Protein AF-A0A1G7HK18-F1 (afdb_monomer_lite)

pLDDT: mean 91.58, std 10.53, range [58.22, 98.75]

Sequence (89 aa):
MTVTDYIPRLPASRIFHRDNLVTGIKWGASLVQIAGYTATAMGFTPLNIYLFLIGLVGWFAVGVFWRDRAIMLIHVVALGAMLVGLAGS

Organism: NCBI:txid218672

Radius of gyration: 18.47 Å; chains: 1; bounding box: 47×19×60 Å

Foldseek 3Di:
DDPVVPDPDDDPVVVVVLVVVLVVLLVVLVVLLVVLVVCVVVVPPPSSLVSLLSSLVSQLVSCVSVVPPVSVVVSVVVNVVSVVVVVVD

Secondary structure (DSSP, 8-state):
--GGGGS----HHHHHHHHHHHHHHHHHHHHHHHHHHHHHHTT-TTHHHHHHHHHHHHHHHHHHHHT-HHHHHHHHHHHHHHHHHHHT-

Structure (mmCIF, N/CA/C/O backbone):
data_AF-A0A1G7HK18-F1
#
_entry.id   AF-A0A1G7HK18-F1
#
loop_
_atom_site.group_PDB
_atom_site.id
_atom_site.type_symbol
_atom_site.label_atom_id
_atom_site.label_alt_id
_atom_site.label_comp_id
_atom_site.label_asym_id
_atom_site.label_entity_id
_atom_site.label_seq_id
_atom_site.pdbx_PDB_ins_code
_atom_site.Cartn_x
_atom_site.Cartn_y
_atom_site.Cartn_z
_atom_site.occupancy
_atom_site.B_iso_or_equiv
_atom_site.auth_seq_id
_atom_site.auth_comp_id
_atom_site.auth_asym_id
_atom_site.auth_atom_id
_atom_site.pdbx_PDB_model_num
ATOM 1 N N . MET A 1 1 ? 29.745 -1.157 -40.502 1.00 58.22 1 MET A N 1
ATOM 2 C CA . MET A 1 1 ? 28.339 -0.995 -40.090 1.00 58.22 1 MET A CA 1
ATOM 3 C C . MET A 1 1 ? 27.998 -2.207 -39.246 1.00 58.22 1 MET A C 1
ATOM 5 O O . MET A 1 1 ? 27.848 -3.295 -39.790 1.00 58.22 1 MET A O 1
ATOM 9 N N . THR A 1 2 ? 28.060 -2.072 -37.926 1.00 79.00 2 THR A N 1
ATOM 10 C CA . THR A 1 2 ? 27.786 -3.179 -36.999 1.00 79.00 2 THR A CA 1
ATOM 11 C C . THR A 1 2 ? 26.317 -3.123 -36.591 1.00 79.00 2 THR A C 1
ATOM 13 O O . THR A 1 2 ? 25.711 -2.057 -36.569 1.00 79.00 2 THR A O 1
ATOM 16 N N . VAL A 1 3 ? 25.712 -4.269 -36.269 1.00 65.81 3 VAL A N 1
ATOM 17 C CA . VAL A 1 3 ? 24.279 -4.388 -35.910 1.00 65.81 3 VAL A CA 1
ATOM 18 C C . VAL A 1 3 ? 23.858 -3.436 -34.769 1.00 65.81 3 VAL A C 1
ATOM 20 O O . VAL A 1 3 ? 22.696 -3.054 -34.669 1.00 65.81 3 VAL A O 1
ATOM 23 N N . THR A 1 4 ? 24.808 -2.972 -33.955 1.00 71.62 4 THR A N 1
ATOM 24 C CA . THR A 1 4 ? 24.630 -1.964 -32.898 1.00 71.62 4 THR A CA 1
ATOM 25 C C . THR A 1 4 ? 24.214 -0.574 -33.387 1.00 71.62 4 THR A C 1
ATOM 27 O O . THR A 1 4 ? 23.689 0.204 -32.593 1.00 71.62 4 THR A O 1
ATOM 30 N N . ASP A 1 5 ? 24.426 -0.251 -34.663 1.00 73.19 5 ASP A N 1
ATOM 31 C CA . ASP A 1 5 ? 24.205 1.093 -35.214 1.00 73.19 5 ASP A CA 1
ATOM 32 C C . ASP A 1 5 ? 22.717 1.385 -35.510 1.00 73.19 5 ASP A C 1
ATOM 34 O O . ASP A 1 5 ? 22.343 2.533 -35.731 1.00 73.19 5 ASP A O 1
ATOM 38 N N . TYR A 1 6 ? 21.853 0.363 -35.460 1.00 67.12 6 TYR A N 1
ATOM 39 C CA . TYR A 1 6 ? 20.408 0.466 -35.713 1.00 67.12 6 TYR A CA 1
ATOM 40 C C . TYR A 1 6 ? 19.551 0.554 -34.440 1.00 67.12 6 TYR A C 1
ATOM 42 O O . TYR A 1 6 ? 18.331 0.679 -34.536 1.00 67.12 6 TYR A O 1
ATOM 50 N N . ILE A 1 7 ? 20.150 0.484 -33.244 1.00 72.25 7 ILE A N 1
ATOM 51 C CA . ILE A 1 7 ? 19.401 0.579 -31.984 1.00 72.25 7 ILE A CA 1
ATOM 52 C C . ILE A 1 7 ? 19.281 2.058 -31.587 1.00 72.25 7 ILE A C 1
ATOM 54 O O . ILE A 1 7 ? 20.286 2.663 -31.200 1.00 72.25 7 ILE A O 1
ATOM 58 N N . PRO A 1 8 ? 18.080 2.668 -31.627 1.00 72.50 8 PRO A N 1
ATOM 59 C CA . PRO A 1 8 ? 17.891 4.007 -31.086 1.00 72.50 8 PRO A CA 1
ATOM 60 C C . PRO A 1 8 ? 18.253 4.017 -29.593 1.00 72.50 8 PRO A C 1
ATOM 62 O O . PRO A 1 8 ? 17.626 3.338 -28.777 1.00 72.50 8 PRO A O 1
ATOM 65 N N . ARG A 1 9 ? 19.281 4.790 -29.218 1.00 74.00 9 ARG A N 1
ATOM 66 C CA . ARG A 1 9 ? 19.663 4.986 -27.813 1.00 74.00 9 ARG A CA 1
ATOM 67 C C . ARG A 1 9 ? 18.612 5.862 -27.143 1.00 74.00 9 ARG A C 1
ATOM 69 O O . ARG A 1 9 ? 18.575 7.072 -27.357 1.00 74.00 9 ARG A O 1
ATOM 76 N N . LEU A 1 10 ? 17.750 5.259 -26.330 1.00 71.94 10 LEU A N 1
ATOM 77 C CA . LEU A 1 10 ? 16.869 6.027 -25.455 1.00 71.94 10 LEU A CA 1
ATOM 78 C C . LEU A 1 10 ? 17.728 6.898 -24.515 1.00 71.94 10 LEU A C 1
ATOM 80 O O . LEU A 1 10 ? 18.766 6.432 -24.037 1.00 71.94 10 LEU A O 1
ATOM 84 N N . PRO A 1 11 ? 17.332 8.153 -24.235 1.00 74.06 11 PRO A N 1
ATOM 85 C CA . PRO A 1 11 ? 18.103 9.035 -23.367 1.00 74.06 11 PRO A CA 1
ATOM 86 C C . PRO A 1 11 ? 18.157 8.446 -21.952 1.00 74.06 11 PRO A C 1
ATOM 88 O O . PRO A 1 11 ? 17.141 8.391 -21.257 1.00 74.06 11 PRO A O 1
ATOM 91 N N . ALA A 1 12 ? 19.349 8.019 -21.526 1.00 73.25 12 ALA A N 1
ATOM 92 C CA . ALA A 1 12 ? 19.579 7.339 -20.250 1.00 73.25 12 ALA A CA 1
ATOM 93 C C . ALA A 1 12 ? 19.016 8.116 -19.044 1.00 73.25 12 ALA A C 1
ATOM 95 O O . ALA A 1 12 ? 18.476 7.517 -18.116 1.00 73.25 12 ALA A O 1
ATOM 96 N N . SER A 1 13 ? 19.046 9.453 -19.091 1.00 75.69 13 SER A N 1
ATOM 97 C CA . SER A 1 13 ? 18.525 10.334 -18.036 1.00 75.69 13 SER A CA 1
ATOM 98 C C . SER A 1 13 ? 17.055 10.083 -17.691 1.00 75.69 13 SER A C 1
ATOM 100 O O . SER A 1 13 ? 16.666 10.186 -16.528 1.00 75.69 13 SER A O 1
ATOM 102 N N . ARG A 1 14 ? 16.231 9.721 -18.683 1.00 72.25 14 ARG A N 1
ATOM 103 C CA . ARG A 1 14 ? 14.789 9.518 -18.496 1.00 72.25 14 ARG A CA 1
ATOM 104 C C . ARG A 1 14 ? 14.475 8.200 -17.779 1.00 72.25 14 ARG A C 1
ATOM 106 O O . ARG A 1 14 ? 13.438 8.107 -17.129 1.00 72.25 14 ARG A O 1
ATOM 113 N N . ILE A 1 15 ? 15.354 7.205 -17.893 1.00 73.12 15 ILE A N 1
ATOM 114 C CA . ILE A 1 15 ? 15.211 5.895 -17.243 1.00 73.12 15 ILE A CA 1
ATOM 115 C C . ILE A 1 15 ? 15.562 6.030 -15.755 1.00 73.12 15 ILE A C 1
ATOM 117 O O . ILE A 1 15 ? 14.698 5.818 -14.909 1.00 73.12 15 ILE A O 1
ATOM 121 N N . PHE A 1 16 ? 16.756 6.555 -15.445 1.00 71.75 16 PHE A N 1
ATOM 122 C CA . PHE A 1 16 ? 17.219 6.753 -14.063 1.00 71.75 16 PHE A CA 1
ATOM 123 C C . PHE A 1 16 ? 16.246 7.574 -13.201 1.00 71.75 16 PHE A C 1
ATOM 125 O O . PHE A 1 16 ? 16.006 7.235 -12.045 1.00 71.75 16 PHE A O 1
ATOM 132 N N . HIS A 1 17 ? 15.644 8.638 -13.749 1.00 77.81 17 HIS A N 1
ATOM 133 C CA . HIS A 1 17 ? 14.694 9.459 -12.989 1.00 77.81 17 HIS A CA 1
ATOM 134 C C . HIS A 1 17 ? 13.419 8.696 -12.615 1.00 77.81 17 HIS A C 1
ATOM 136 O O . HIS A 1 17 ? 12.935 8.821 -11.493 1.00 77.81 17 HIS A O 1
ATOM 142 N N . ARG A 1 18 ? 12.869 7.895 -13.537 1.00 80.06 18 ARG A N 1
ATOM 143 C CA . ARG A 1 18 ? 11.660 7.109 -13.258 1.00 80.06 18 ARG A CA 1
ATOM 144 C C . ARG A 1 18 ? 11.937 6.029 -12.223 1.00 80.06 18 ARG A C 1
ATOM 146 O O . ARG A 1 18 ? 11.127 5.862 -11.317 1.00 80.06 18 ARG A O 1
ATOM 153 N N . ASP A 1 19 ? 13.081 5.365 -12.312 1.00 85.38 19 ASP A N 1
ATOM 154 C CA . ASP A 1 19 ? 13.451 4.302 -11.378 1.00 85.38 19 ASP A CA 1
ATOM 155 C C . ASP A 1 19 ? 13.663 4.847 -9.959 1.00 85.38 19 ASP A C 1
ATOM 157 O O . ASP A 1 19 ? 13.183 4.255 -8.987 1.00 85.38 19 ASP A O 1
ATOM 161 N N . ASN A 1 20 ? 14.279 6.028 -9.836 1.00 90.94 20 ASN A N 1
ATOM 162 C CA . ASN A 1 20 ? 14.443 6.722 -8.557 1.00 90.94 20 ASN A CA 1
ATOM 163 C C . ASN A 1 20 ? 13.094 7.135 -7.951 1.00 90.94 20 ASN A C 1
ATOM 165 O O . ASN A 1 20 ? 12.866 6.920 -6.760 1.00 90.94 20 ASN A O 1
ATOM 169 N N . LEU A 1 21 ? 12.181 7.681 -8.764 1.00 91.12 21 LEU A N 1
ATOM 170 C CA . LEU A 1 21 ? 10.837 8.056 -8.313 1.00 91.12 21 LEU A CA 1
ATOM 171 C C . LEU A 1 21 ? 10.050 6.837 -7.831 1.00 91.12 21 LEU A C 1
ATOM 173 O O . LEU A 1 21 ? 9.489 6.861 -6.738 1.00 91.12 21 LEU A O 1
ATOM 177 N N . VAL A 1 22 ? 10.035 5.754 -8.611 1.00 95.06 22 VAL A N 1
ATOM 178 C CA . VAL A 1 22 ? 9.308 4.535 -8.241 1.00 95.06 22 VAL A CA 1
ATOM 179 C C . VAL A 1 22 ? 9.899 3.918 -6.979 1.00 95.06 22 VAL A C 1
ATOM 181 O O . VAL A 1 22 ? 9.154 3.538 -6.081 1.00 95.06 22 VAL A O 1
ATOM 184 N N . THR A 1 23 ? 11.225 3.881 -6.857 1.00 95.94 23 THR A N 1
ATOM 185 C CA . THR A 1 23 ? 11.902 3.403 -5.646 1.00 95.94 23 THR A CA 1
ATOM 186 C C . THR A 1 23 ? 11.523 4.244 -4.427 1.00 95.94 23 THR A C 1
ATOM 188 O O . THR A 1 23 ? 11.156 3.684 -3.395 1.00 95.94 23 THR A O 1
ATOM 191 N N . GLY A 1 24 ? 11.530 5.574 -4.551 1.00 97.44 24 GLY A N 1
ATOM 192 C CA . GLY A 1 24 ? 11.111 6.480 -3.482 1.00 97.44 24 GLY A CA 1
ATOM 193 C C . GLY A 1 24 ? 9.657 6.259 -3.055 1.00 97.44 24 GLY A C 1
ATOM 194 O O . GLY A 1 24 ? 9.384 6.123 -1.864 1.00 97.44 24 GLY A O 1
ATOM 195 N N . ILE A 1 25 ? 8.735 6.137 -4.017 1.00 97.62 25 ILE A N 1
ATOM 196 C CA . ILE A 1 25 ? 7.313 5.871 -3.741 1.00 97.62 25 ILE A CA 1
ATOM 197 C C . ILE A 1 25 ? 7.148 4.527 -3.026 1.00 97.62 25 ILE A C 1
ATOM 199 O O . ILE A 1 25 ? 6.417 4.458 -2.042 1.00 97.62 25 ILE A O 1
ATOM 203 N N . LYS A 1 26 ? 7.849 3.473 -3.462 1.00 97.12 26 LYS A N 1
ATOM 204 C CA . LYS A 1 26 ? 7.802 2.149 -2.817 1.00 97.12 26 LYS A CA 1
ATOM 205 C C . LYS A 1 26 ? 8.200 2.207 -1.352 1.00 97.12 26 LYS A C 1
ATOM 207 O O . LYS A 1 26 ? 7.480 1.686 -0.501 1.00 97.12 26 LYS A O 1
ATOM 212 N N . TRP A 1 27 ? 9.342 2.825 -1.056 1.00 98.31 27 TRP A N 1
ATOM 213 C CA . TRP A 1 27 ? 9.838 2.924 0.315 1.00 98.31 27 TRP A CA 1
ATOM 214 C C . TRP A 1 27 ? 8.938 3.804 1.179 1.00 98.31 27 TRP A C 1
ATOM 216 O O . TRP A 1 27 ? 8.578 3.393 2.280 1.00 98.31 27 TRP A O 1
ATOM 226 N N . GLY A 1 28 ? 8.496 4.951 0.656 1.00 98.50 28 GLY A N 1
ATOM 227 C CA . GLY A 1 28 ? 7.547 5.827 1.341 1.00 98.50 28 GLY A CA 1
ATOM 228 C C . GLY A 1 28 ? 6.232 5.114 1.664 1.00 98.50 28 GLY A C 1
ATOM 229 O O . GLY A 1 28 ? 5.831 5.055 2.822 1.00 98.50 28 GLY A O 1
ATOM 230 N N . ALA A 1 29 ? 5.601 4.489 0.667 1.00 98.31 29 ALA A N 1
ATOM 231 C CA . ALA A 1 29 ? 4.356 3.739 0.833 1.00 98.31 29 ALA A CA 1
ATOM 232 C C . ALA A 1 29 ? 4.487 2.588 1.845 1.00 98.31 29 ALA A C 1
ATOM 234 O O . ALA A 1 29 ? 3.578 2.350 2.640 1.00 98.31 29 ALA A O 1
ATOM 235 N N . SER A 1 30 ? 5.630 1.897 1.847 1.00 98.44 30 SER A N 1
ATOM 236 C CA . SER A 1 30 ? 5.921 0.822 2.802 1.00 98.44 30 SER A CA 1
ATOM 237 C C . SER A 1 30 ? 6.05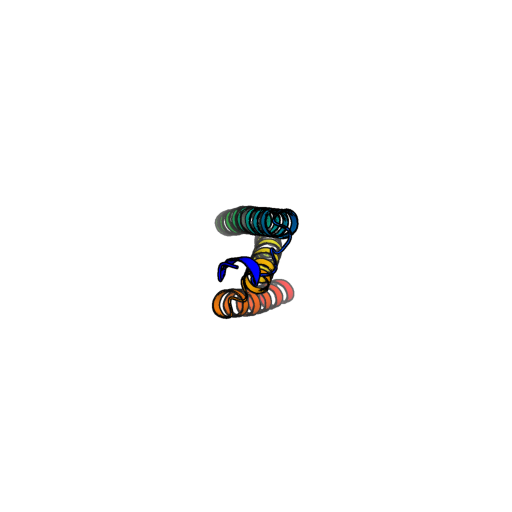8 1.343 4.230 1.00 98.44 30 SER A C 1
ATOM 239 O O . SER A 1 30 ? 5.472 0.767 5.141 1.00 98.44 30 SER A O 1
ATOM 241 N N . LEU A 1 31 ? 6.780 2.450 4.431 1.00 98.75 31 LEU A N 1
ATOM 242 C CA . LEU A 1 31 ? 6.948 3.054 5.753 1.00 98.75 31 LEU A CA 1
ATOM 243 C C . LEU A 1 31 ? 5.606 3.521 6.330 1.00 98.75 31 LEU A C 1
ATOM 245 O O . LEU A 1 31 ? 5.326 3.291 7.505 1.00 98.75 31 LEU A O 1
ATOM 249 N N . VAL A 1 32 ? 4.748 4.115 5.494 1.00 98.56 32 VAL A N 1
ATOM 250 C CA . VAL A 1 32 ? 3.406 4.530 5.920 1.00 98.56 32 VAL A CA 1
ATOM 251 C C . VAL A 1 32 ? 2.525 3.317 6.247 1.00 98.56 32 VAL A C 1
ATOM 253 O O . VAL A 1 32 ? 1.840 3.341 7.267 1.00 98.56 32 VAL A O 1
ATOM 256 N N . GLN A 1 33 ? 2.571 2.227 5.466 1.00 97.88 33 GLN A N 1
ATOM 257 C CA . GLN A 1 33 ? 1.848 0.997 5.828 1.00 97.88 33 GLN A CA 1
ATOM 258 C C . GLN A 1 33 ? 2.338 0.405 7.154 1.00 97.88 33 GLN A C 1
ATOM 260 O O . GLN A 1 33 ? 1.514 0.003 7.970 1.00 97.88 33 GLN A O 1
ATOM 265 N N . ILE A 1 34 ? 3.651 0.386 7.405 1.00 98.56 34 ILE A N 1
ATOM 266 C CA . ILE A 1 34 ? 4.217 -0.048 8.693 1.00 98.56 34 ILE A CA 1
ATOM 267 C C . ILE A 1 34 ? 3.652 0.799 9.836 1.00 98.56 34 ILE A C 1
ATOM 269 O O . ILE A 1 34 ? 3.197 0.246 10.834 1.00 98.56 34 ILE A O 1
ATOM 273 N N . ALA A 1 35 ? 3.595 2.122 9.670 1.00 98.50 35 ALA A N 1
ATOM 274 C CA . ALA A 1 35 ? 2.950 2.994 10.647 1.00 98.50 35 ALA A CA 1
ATOM 275 C C . ALA A 1 35 ? 1.453 2.666 10.826 1.00 98.50 35 ALA A C 1
ATOM 277 O O . ALA A 1 35 ? 0.962 2.699 11.951 1.00 98.50 35 ALA A O 1
ATOM 278 N N . GLY A 1 36 ? 0.738 2.298 9.756 1.00 98.19 36 GLY A N 1
ATOM 279 C CA . GLY A 1 36 ? -0.655 1.834 9.813 1.00 98.19 36 GLY A CA 1
ATOM 280 C C . GLY A 1 36 ? -0.835 0.537 10.611 1.00 98.19 36 GLY A C 1
ATOM 281 O O . GLY A 1 36 ? -1.739 0.447 11.449 1.00 98.19 36 GLY A O 1
ATOM 282 N N . TYR A 1 37 ? 0.063 -0.438 10.435 1.00 98.31 37 TYR A N 1
ATOM 283 C CA . TYR A 1 37 ? 0.092 -1.656 11.254 1.00 98.31 37 TYR A CA 1
ATOM 284 C C . TYR A 1 37 ? 0.349 -1.331 12.728 1.00 98.31 37 TYR A C 1
ATOM 286 O O . TYR A 1 37 ? -0.371 -1.824 13.596 1.00 98.31 37 TYR A O 1
ATOM 294 N N . THR A 1 38 ? 1.306 -0.447 13.018 1.00 98.50 38 THR A N 1
ATOM 295 C CA . THR A 1 38 ? 1.591 0.008 14.386 1.00 98.50 38 THR A CA 1
ATOM 296 C C . THR A 1 38 ? 0.386 0.709 15.010 1.00 98.50 38 THR A C 1
ATOM 298 O O . THR A 1 38 ? -0.020 0.363 16.115 1.00 98.50 38 THR A O 1
ATOM 301 N N . ALA A 1 39 ? -0.241 1.645 14.293 1.00 97.94 39 ALA A N 1
ATOM 302 C CA . ALA A 1 39 ? -1.437 2.343 14.759 1.00 97.94 39 ALA A CA 1
ATOM 303 C C . ALA A 1 39 ? -2.591 1.366 15.040 1.00 97.94 39 ALA A C 1
ATOM 305 O O . ALA A 1 39 ? -3.288 1.519 16.040 1.00 97.94 39 ALA A O 1
ATOM 306 N N . THR A 1 40 ? -2.751 0.326 14.216 1.00 97.50 40 THR A N 1
ATOM 307 C CA . THR A 1 40 ? -3.740 -0.743 14.444 1.00 97.50 40 THR A CA 1
ATOM 308 C C . THR A 1 40 ? -3.441 -1.521 15.720 1.00 97.50 40 THR A C 1
ATOM 310 O O . THR A 1 40 ? -4.336 -1.713 16.537 1.00 97.50 40 THR A O 1
ATOM 313 N N . ALA A 1 41 ? -2.184 -1.920 15.928 1.00 98.12 41 ALA A N 1
ATOM 314 C CA . ALA A 1 41 ? -1.768 -2.638 17.132 1.00 98.12 41 ALA A CA 1
ATOM 315 C C . ALA A 1 41 ? -1.954 -1.804 18.413 1.00 98.12 41 ALA A C 1
ATOM 317 O O . ALA A 1 41 ? -2.230 -2.356 19.473 1.00 98.12 41 ALA A O 1
ATOM 318 N N . MET A 1 42 ? -1.838 -0.477 18.310 1.00 97.81 42 MET A N 1
ATOM 319 C CA . MET A 1 42 ? -2.059 0.462 19.416 1.00 97.81 42 MET A CA 1
ATOM 320 C C . MET A 1 42 ? -3.528 0.893 19.581 1.00 97.81 42 MET A C 1
ATOM 322 O O . MET A 1 42 ? -3.834 1.665 20.486 1.00 97.81 42 MET A O 1
ATOM 326 N N . GLY A 1 43 ? -4.443 0.427 18.723 1.00 96.25 43 GLY A N 1
ATOM 327 C CA . GLY A 1 43 ? -5.863 0.792 18.769 1.00 96.25 43 GLY A CA 1
ATOM 328 C C . GLY A 1 43 ? -6.174 2.222 18.308 1.00 96.25 43 GLY A C 1
ATOM 329 O O . GLY A 1 43 ? -7.255 2.740 18.587 1.00 96.25 43 GLY A O 1
ATOM 330 N N . PHE A 1 44 ? -5.254 2.882 17.600 1.00 96.69 44 PHE A N 1
ATOM 331 C CA . PHE A 1 44 ? -5.415 4.263 17.140 1.00 96.69 44 PHE A CA 1
ATOM 332 C C . PHE A 1 44 ? -6.328 4.347 15.914 1.00 96.69 44 PHE A C 1
ATOM 334 O O . PHE A 1 44 ? -5.872 4.336 14.767 1.00 96.69 44 PHE A O 1
ATOM 341 N N . THR A 1 45 ? -7.625 4.488 16.180 1.00 93.50 45 THR A N 1
ATOM 342 C CA . THR A 1 45 ? -8.682 4.639 15.170 1.00 93.50 45 THR A CA 1
ATOM 343 C C . THR A 1 4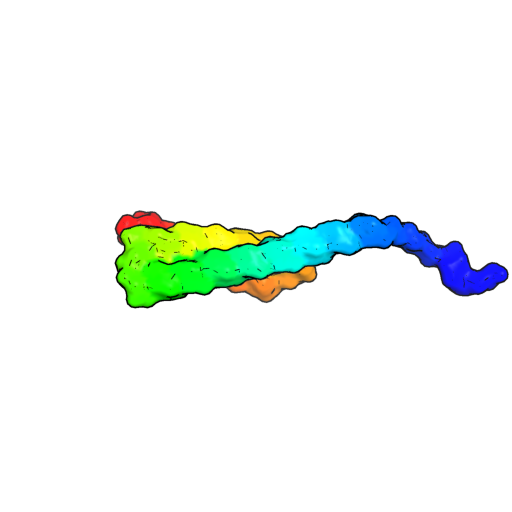5 ? -9.169 6.094 15.136 1.00 93.50 45 THR A C 1
ATOM 345 O O . THR A 1 45 ? -9.382 6.665 16.207 1.00 93.50 45 THR A O 1
ATOM 348 N N . PRO A 1 46 ? -9.328 6.734 13.956 1.00 94.19 46 PRO A N 1
ATOM 349 C CA . PRO A 1 46 ? -9.212 6.183 12.595 1.00 94.19 46 PRO A CA 1
ATOM 350 C C . PRO A 1 46 ? -7.829 6.366 11.936 1.00 94.19 46 PRO A C 1
ATOM 352 O O . PRO A 1 46 ? -7.685 6.160 10.730 1.00 94.19 46 PRO A O 1
ATOM 355 N N . LEU A 1 47 ? -6.800 6.780 12.690 1.00 96.12 47 LEU A N 1
ATOM 356 C CA . LEU A 1 47 ? -5.469 7.069 12.138 1.00 96.12 47 LEU A CA 1
ATOM 357 C C . LEU A 1 47 ? -4.875 5.875 11.376 1.00 96.12 47 LEU A C 1
ATOM 359 O O . LEU A 1 47 ? -4.294 6.057 10.306 1.00 96.12 47 LEU A O 1
ATOM 363 N N . ASN A 1 48 ? -5.048 4.661 11.896 1.00 97.06 48 ASN A N 1
ATOM 364 C CA . ASN A 1 48 ? -4.645 3.431 11.223 1.00 97.06 48 ASN A CA 1
ATOM 365 C C . ASN A 1 48 ? -5.196 3.323 9.791 1.00 97.06 48 ASN A C 1
ATOM 367 O O . ASN A 1 48 ? -4.437 3.032 8.867 1.00 97.06 48 ASN A O 1
ATOM 371 N N . ILE A 1 49 ? -6.484 3.616 9.594 1.00 96.50 49 ILE A N 1
ATOM 372 C CA . ILE A 1 49 ? -7.145 3.534 8.291 1.00 96.50 49 ILE A CA 1
ATOM 373 C C . ILE A 1 49 ? -6.567 4.581 7.336 1.00 96.50 49 ILE A C 1
ATOM 375 O O . ILE A 1 49 ? -6.245 4.251 6.196 1.00 96.50 49 ILE A O 1
ATOM 379 N N . TYR A 1 50 ? -6.348 5.820 7.790 1.00 97.50 50 TYR A N 1
ATOM 380 C CA . TYR A 1 50 ? -5.736 6.855 6.948 1.00 97.50 50 TYR A CA 1
ATOM 381 C C . TYR A 1 50 ? -4.312 6.499 6.513 1.00 97.50 50 TYR A C 1
ATOM 383 O O . TYR A 1 50 ? -3.959 6.678 5.344 1.00 97.50 50 TYR A O 1
ATOM 391 N N . LEU A 1 51 ? -3.506 5.949 7.425 1.00 98.25 51 LEU A N 1
ATOM 392 C CA . LEU A 1 51 ? -2.159 5.476 7.110 1.00 98.25 51 LEU A CA 1
ATOM 393 C C . LEU A 1 51 ? -2.203 4.330 6.090 1.00 98.25 51 LEU A C 1
ATOM 395 O O . LEU A 1 51 ? -1.470 4.362 5.099 1.00 98.25 51 LEU A O 1
ATOM 399 N N . PHE A 1 52 ? -3.108 3.362 6.259 1.00 98.00 52 PHE A N 1
ATOM 400 C CA . PHE A 1 52 ? -3.284 2.310 5.261 1.00 98.00 52 PHE A CA 1
ATOM 401 C C . PHE A 1 52 ? -3.720 2.862 3.908 1.00 98.00 52 PHE A C 1
ATOM 403 O O . PHE A 1 52 ? -3.107 2.503 2.911 1.00 98.00 52 PHE A O 1
ATOM 410 N N . LEU A 1 53 ? -4.697 3.768 3.838 1.00 98.06 53 LEU A N 1
ATOM 411 C CA . LEU A 1 53 ? -5.143 4.349 2.567 1.00 98.06 53 LEU A CA 1
ATOM 412 C C . LEU A 1 53 ? -3.993 5.029 1.811 1.00 98.06 53 LEU A C 1
ATOM 414 O O . LEU A 1 53 ? -3.805 4.767 0.622 1.00 98.06 53 LEU A O 1
ATOM 418 N N . ILE A 1 54 ? -3.173 5.833 2.496 1.00 98.31 54 ILE A N 1
ATOM 419 C CA . ILE A 1 54 ? -1.997 6.476 1.888 1.00 98.31 54 ILE A CA 1
ATOM 420 C C . ILE A 1 54 ? -0.997 5.419 1.393 1.00 98.31 54 ILE A C 1
ATOM 422 O O . ILE A 1 54 ? -0.531 5.482 0.251 1.00 98.31 54 ILE A O 1
ATOM 426 N N . GLY A 1 55 ? -0.686 4.425 2.228 1.00 98.38 55 GLY A N 1
ATOM 427 C CA . GLY A 1 55 ? 0.239 3.350 1.877 1.00 98.38 55 GLY A CA 1
ATOM 428 C C . GLY A 1 55 ? -0.248 2.485 0.706 1.00 98.38 55 GLY A C 1
ATOM 429 O O . GLY A 1 55 ? 0.539 2.119 -0.168 1.00 98.38 55 GLY A O 1
ATOM 430 N N . LEU A 1 56 ? -1.547 2.196 0.646 1.00 98.50 56 LEU A N 1
ATOM 431 C CA . LEU A 1 56 ? -2.171 1.406 -0.411 1.00 98.50 56 LEU A CA 1
ATOM 432 C C . LEU A 1 56 ? -2.211 2.165 -1.745 1.00 98.50 56 LEU A C 1
ATOM 434 O O . LEU A 1 56 ? -1.878 1.579 -2.774 1.00 98.50 56 LEU A O 1
ATOM 438 N N . VAL A 1 57 ? -2.544 3.464 -1.745 1.00 98.44 57 VAL A N 1
ATOM 439 C CA . VAL A 1 57 ? -2.481 4.306 -2.958 1.00 98.44 57 VAL A CA 1
ATOM 440 C C . VAL A 1 57 ? -1.049 4.377 -3.492 1.00 98.44 57 VAL A C 1
ATOM 442 O O . VAL A 1 57 ? -0.831 4.236 -4.698 1.00 98.44 57 VAL A O 1
ATOM 445 N N . GLY A 1 58 ? -0.062 4.539 -2.606 1.00 98.00 58 GLY A N 1
ATOM 446 C CA . GLY A 1 58 ? 1.349 4.550 -2.988 1.00 98.00 58 GLY A CA 1
ATOM 447 C C . GLY A 1 58 ? 1.786 3.244 -3.659 1.00 98.00 58 GLY A C 1
ATOM 448 O O . GLY A 1 58 ? 2.368 3.266 -4.743 1.00 98.00 58 GLY A O 1
ATOM 449 N N . TRP A 1 59 ? 1.452 2.092 -3.075 1.00 98.38 59 TRP A N 1
ATOM 450 C CA . TRP A 1 59 ? 1.770 0.793 -3.674 1.00 98.38 59 TRP A CA 1
ATOM 451 C C . TRP A 1 59 ? 0.964 0.476 -4.940 1.00 98.38 59 TRP A C 1
ATOM 453 O O . TRP A 1 59 ? 1.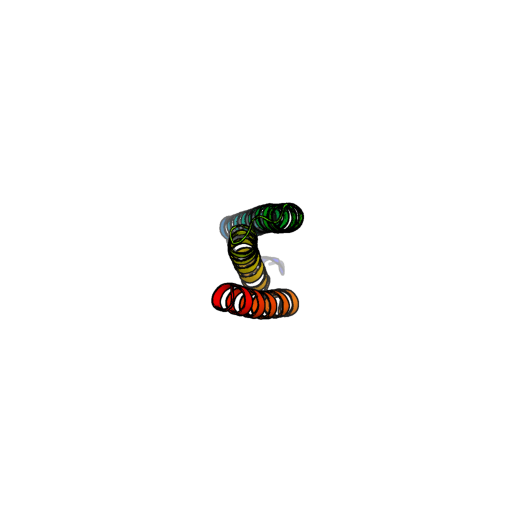495 -0.149 -5.862 1.00 98.38 59 TRP A O 1
ATOM 463 N N . PHE A 1 60 ? -0.278 0.949 -5.043 1.00 98.25 60 PHE A N 1
ATOM 464 C CA . PHE A 1 60 ? -1.037 0.869 -6.288 1.00 98.25 60 PHE A CA 1
ATOM 465 C C . PHE A 1 60 ? -0.333 1.635 -7.415 1.00 98.25 60 PHE A C 1
ATOM 467 O O . PHE A 1 60 ? -0.146 1.089 -8.505 1.00 98.25 60 PHE A O 1
ATOM 474 N N . ALA A 1 61 ? 0.137 2.860 -7.145 1.00 97.62 61 ALA A N 1
ATOM 475 C CA . ALA A 1 61 ? 0.898 3.647 -8.113 1.00 97.62 61 ALA A CA 1
ATOM 476 C C . ALA A 1 61 ? 2.161 2.902 -8.576 1.00 97.62 61 ALA A C 1
ATOM 478 O O . ALA A 1 61 ? 2.448 2.859 -9.772 1.00 97.62 61 ALA A O 1
ATOM 479 N N . VAL A 1 62 ? 2.876 2.243 -7.659 1.00 97.88 62 VAL A N 1
ATOM 480 C CA . VAL A 1 62 ? 4.021 1.377 -7.994 1.00 97.88 62 VAL A CA 1
ATOM 481 C C . VAL A 1 62 ? 3.608 0.253 -8.940 1.00 97.88 62 VAL A C 1
ATOM 483 O O . VAL A 1 62 ? 4.282 0.040 -9.946 1.00 97.88 62 VAL A O 1
ATOM 486 N N . GLY A 1 63 ? 2.495 -0.432 -8.662 1.00 97.31 63 GLY A N 1
ATOM 487 C CA . GLY A 1 63 ? 1.953 -1.470 -9.541 1.00 97.31 63 GLY A CA 1
ATOM 488 C C . GLY A 1 63 ? 1.684 -0.953 -10.958 1.00 97.31 63 GLY A C 1
ATOM 489 O O . GLY A 1 63 ? 2.069 -1.600 -11.933 1.00 97.31 63 GLY A O 1
ATOM 490 N N . VAL A 1 64 ? 1.117 0.252 -11.083 1.00 97.19 64 VAL A N 1
ATOM 491 C CA . VAL A 1 64 ? 0.903 0.920 -12.379 1.00 97.19 64 VAL A CA 1
ATOM 492 C C . VAL A 1 64 ? 2.231 1.204 -13.086 1.00 97.19 64 VAL A C 1
ATOM 494 O O . VAL A 1 64 ? 2.374 0.900 -14.273 1.00 97.19 64 VAL A O 1
ATOM 497 N N . PHE A 1 65 ? 3.226 1.744 -12.376 1.00 95.75 65 PHE A N 1
ATOM 498 C CA . PHE A 1 65 ? 4.547 2.027 -12.947 1.00 95.75 65 PHE A CA 1
ATOM 499 C C . PHE A 1 65 ? 5.267 0.764 -13.422 1.00 95.75 65 PHE A C 1
ATOM 501 O O . PHE A 1 65 ? 5.896 0.780 -14.480 1.00 95.75 65 PHE A O 1
ATOM 508 N N . TRP A 1 66 ? 5.149 -0.323 -12.667 1.00 96.12 66 TRP A N 1
ATOM 509 C CA . TRP A 1 66 ? 5.742 -1.619 -12.985 1.00 96.12 66 TRP A CA 1
ATOM 510 C C . TRP A 1 66 ? 4.922 -2.446 -13.976 1.00 96.12 66 TRP A C 1
ATOM 512 O O . TRP A 1 66 ? 5.395 -3.479 -14.442 1.00 96.12 66 TRP A O 1
ATOM 522 N N . ARG A 1 67 ? 3.711 -1.992 -1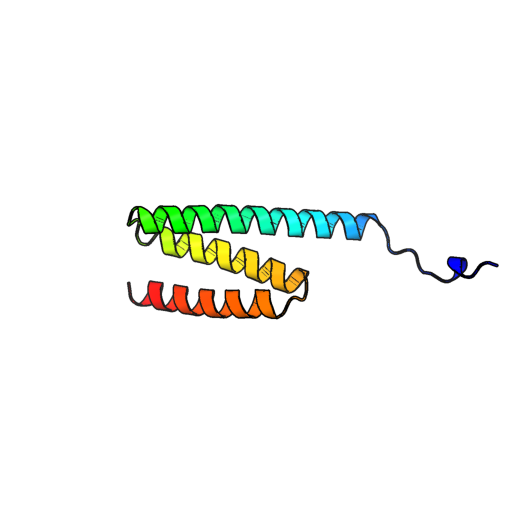4.330 1.00 96.56 67 ARG A N 1
ATOM 523 C CA . ARG A 1 67 ? 2.729 -2.754 -15.120 1.00 96.56 67 ARG A CA 1
ATOM 524 C C . ARG A 1 67 ? 2.429 -4.134 -14.514 1.00 96.56 67 ARG A C 1
ATOM 526 O O . ARG A 1 67 ? 2.072 -5.065 -15.236 1.00 96.56 67 ARG A O 1
ATOM 533 N N . ASP A 1 68 ? 2.535 -4.252 -13.193 1.00 98.19 68 ASP A N 1
ATOM 534 C CA . ASP A 1 68 ? 2.290 -5.488 -12.457 1.00 98.19 68 ASP A CA 1
ATOM 535 C C . ASP A 1 68 ? 0.813 -5.570 -12.055 1.00 98.19 68 ASP A C 1
ATOM 537 O O . ASP A 1 68 ? 0.328 -4.853 -11.174 1.00 98.19 68 ASP A O 1
ATOM 541 N N . ARG A 1 69 ? 0.078 -6.456 -12.733 1.00 97.94 69 ARG A N 1
ATOM 542 C CA . ARG A 1 69 ? -1.364 -6.634 -12.523 1.00 97.94 69 ARG A CA 1
ATOM 543 C C . ARG A 1 69 ? -1.696 -7.232 -11.161 1.00 97.94 69 ARG A C 1
ATOM 545 O O . ARG A 1 69 ? -2.759 -6.919 -10.634 1.00 97.94 69 ARG A O 1
ATOM 552 N N . ALA A 1 70 ? -0.813 -8.051 -10.593 1.00 98.44 70 ALA A N 1
ATOM 553 C CA . ALA A 1 70 ? -1.037 -8.645 -9.284 1.00 98.44 70 ALA A CA 1
ATOM 554 C C . ALA A 1 70 ? -0.929 -7.574 -8.192 1.00 98.44 70 ALA A C 1
ATOM 556 O O . ALA A 1 70 ? -1.835 -7.457 -7.369 1.00 98.44 70 ALA A O 1
ATOM 557 N N . ILE A 1 71 ? 0.104 -6.723 -8.247 1.00 97.81 71 ILE A N 1
ATOM 558 C CA . ILE A 1 71 ? 0.260 -5.598 -7.309 1.00 97.81 71 ILE A CA 1
ATOM 559 C C . ILE A 1 71 ? -0.923 -4.632 -7.419 1.00 97.81 71 ILE A C 1
ATOM 561 O O . ILE A 1 71 ? -1.455 -4.199 -6.398 1.00 97.81 71 ILE A O 1
ATOM 565 N N . MET A 1 72 ? -1.373 -4.311 -8.635 1.00 98.50 72 MET A N 1
ATOM 566 C CA . MET A 1 72 ? -2.537 -3.440 -8.823 1.00 98.50 72 MET A CA 1
ATOM 567 C C . MET A 1 72 ? -3.814 -4.047 -8.225 1.00 98.50 72 MET A C 1
ATOM 569 O O . MET A 1 72 ? -4.512 -3.368 -7.475 1.00 98.50 72 MET A O 1
ATOM 573 N N . LEU A 1 73 ? -4.100 -5.321 -8.520 1.00 98.50 73 LEU A N 1
ATOM 574 C CA . LEU A 1 73 ? -5.304 -6.013 -8.054 1.00 98.50 73 LEU A CA 1
ATOM 575 C C . LEU A 1 73 ? -5.407 -5.994 -6.525 1.00 98.50 73 LEU A C 1
A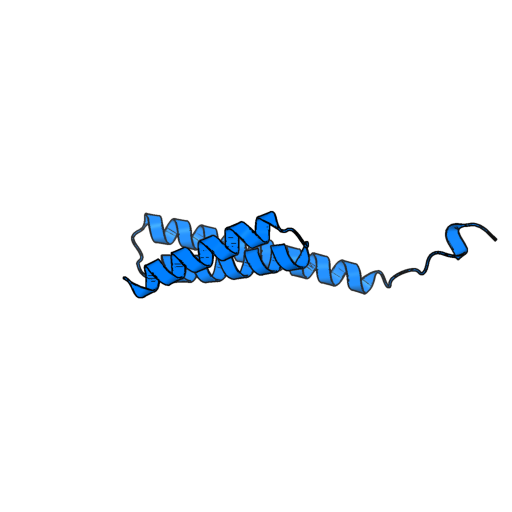TOM 577 O O . LEU A 1 73 ? -6.423 -5.554 -5.987 1.00 98.50 73 LEU A O 1
ATOM 581 N N . ILE A 1 74 ? -4.359 -6.446 -5.829 1.00 98.38 74 ILE A N 1
ATOM 582 C CA . ILE A 1 74 ? -4.409 -6.591 -4.368 1.00 98.38 74 ILE A CA 1
ATOM 583 C C . ILE A 1 74 ? -4.602 -5.238 -3.673 1.00 98.38 74 ILE A C 1
ATOM 585 O O . ILE A 1 74 ? -5.363 -5.149 -2.713 1.00 98.38 74 ILE A O 1
ATOM 589 N N . HIS A 1 75 ? -3.982 -4.170 -4.188 1.00 98.19 75 HIS A N 1
ATOM 590 C CA . HIS A 1 75 ? -4.083 -2.844 -3.582 1.00 98.19 75 HIS A CA 1
ATOM 591 C C . HIS A 1 75 ? -5.429 -2.178 -3.869 1.00 98.19 75 HIS A C 1
ATOM 593 O O . HIS A 1 75 ? -5.961 -1.519 -2.985 1.00 98.19 75 HIS A O 1
ATOM 599 N N . VAL A 1 76 ? -6.029 -2.387 -5.046 1.00 98.31 76 VAL A N 1
ATOM 600 C CA . VAL A 1 76 ? -7.392 -1.898 -5.330 1.00 98.31 76 VAL A CA 1
ATOM 601 C C . VAL A 1 76 ? -8.420 -2.570 -4.425 1.00 98.31 76 VAL A C 1
ATOM 603 O O . VAL A 1 76 ? -9.265 -1.887 -3.849 1.00 98.31 76 VAL A O 1
ATOM 606 N N . VAL A 1 77 ? -8.338 -3.893 -4.262 1.00 98.50 77 VAL A N 1
ATOM 607 C CA . VAL A 1 77 ? -9.250 -4.632 -3.375 1.00 98.50 77 VAL A CA 1
ATOM 608 C C . VAL A 1 77 ? -9.077 -4.177 -1.924 1.00 98.50 77 VAL A C 1
ATOM 610 O O . VAL A 1 77 ? -10.067 -3.890 -1.251 1.00 98.50 77 VAL A O 1
ATOM 613 N N . ALA A 1 78 ? -7.833 -4.033 -1.456 1.00 97.88 78 ALA A N 1
ATOM 614 C CA . ALA A 1 78 ? -7.546 -3.529 -0.115 1.00 97.88 78 ALA A CA 1
ATOM 615 C C . ALA A 1 78 ? -8.031 -2.082 0.093 1.00 97.88 78 ALA A C 1
ATOM 617 O O . ALA A 1 78 ? -8.570 -1.773 1.154 1.00 97.88 78 ALA A O 1
ATOM 618 N N . LEU A 1 79 ? -7.898 -1.206 -0.913 1.00 98.06 79 LEU A N 1
ATOM 619 C CA . LEU A 1 79 ? -8.436 0.160 -0.872 1.00 98.06 79 LEU A CA 1
ATOM 620 C C . LEU A 1 79 ? -9.954 0.149 -0.703 1.00 98.06 79 LEU A C 1
ATOM 622 O O . LEU A 1 79 ? -10.471 0.840 0.170 1.00 98.06 79 LEU A O 1
ATOM 626 N N . GLY A 1 80 ? -10.661 -0.661 -1.496 1.00 97.62 80 GLY A N 1
ATOM 627 C CA . GLY A 1 80 ? -12.110 -0.816 -1.373 1.00 97.62 80 GLY A CA 1
ATOM 628 C C . GLY A 1 80 ? -12.520 -1.281 0.024 1.00 97.62 80 GLY A C 1
ATOM 629 O O . GLY A 1 80 ? -13.392 -0.674 0.641 1.00 97.62 80 GLY A O 1
ATOM 630 N N . ALA A 1 81 ? -11.842 -2.299 0.560 1.00 97.25 81 ALA A N 1
ATOM 631 C CA . ALA A 1 81 ? -12.105 -2.803 1.906 1.00 97.25 81 ALA A CA 1
ATOM 632 C C . ALA A 1 81 ? -11.870 -1.739 2.994 1.00 97.25 81 ALA A C 1
ATOM 634 O O . ALA A 1 81 ? -12.705 -1.576 3.881 1.00 97.25 81 ALA A O 1
ATOM 635 N N . MET A 1 82 ? -10.773 -0.979 2.909 1.00 95.88 82 MET A N 1
ATOM 636 C CA . MET A 1 82 ? -10.458 0.089 3.867 1.00 95.88 82 MET A CA 1
ATOM 637 C C . MET A 1 82 ? -11.463 1.243 3.810 1.00 95.88 82 MET A C 1
ATOM 639 O O . MET A 1 82 ? -11.849 1.762 4.854 1.00 95.88 82 MET A O 1
ATOM 643 N N . LEU A 1 83 ? -11.923 1.627 2.615 1.00 96.50 83 LEU A N 1
ATOM 644 C CA . LEU A 1 83 ? -12.945 2.665 2.451 1.00 96.50 83 LEU A CA 1
ATOM 645 C C . LEU A 1 83 ? -14.301 2.232 3.018 1.00 96.50 83 LEU A C 1
ATOM 647 O O . LEU A 1 83 ? -14.961 3.031 3.676 1.00 96.50 83 LEU A O 1
ATOM 651 N N . VAL A 1 84 ? -14.701 0.974 2.807 1.00 96.38 84 VAL A N 1
ATOM 652 C CA . VAL A 1 84 ? -15.912 0.412 3.428 1.00 96.38 84 VAL A CA 1
ATOM 653 C C . VAL A 1 84 ? -15.781 0.405 4.952 1.00 96.38 84 VAL A C 1
ATOM 655 O O . VAL A 1 84 ? -16.712 0.816 5.639 1.00 96.38 84 VAL A O 1
ATOM 658 N N . GLY A 1 85 ? -14.619 0.001 5.477 1.00 91.00 85 GLY A N 1
ATOM 659 C CA . GLY A 1 85 ? -14.329 0.048 6.910 1.00 91.00 85 GLY A CA 1
ATOM 660 C C . GLY A 1 85 ? -14.431 1.460 7.491 1.00 91.00 85 GLY A C 1
ATOM 661 O O . GLY A 1 85 ? -15.063 1.634 8.524 1.00 91.00 85 GLY A O 1
ATOM 662 N N . LEU A 1 86 ? -13.881 2.465 6.800 1.00 93.12 86 LEU A N 1
ATOM 663 C CA . LEU A 1 86 ? -13.949 3.873 7.211 1.00 93.12 86 LEU A CA 1
ATOM 664 C C . LEU A 1 86 ? -15.372 4.443 7.172 1.00 93.12 86 LEU A C 1
ATOM 666 O O . LEU A 1 86 ? -15.739 5.258 8.007 1.00 93.12 86 LEU A O 1
ATOM 670 N N . ALA A 1 87 ? -16.169 4.056 6.176 1.00 92.00 87 ALA A N 1
ATOM 671 C CA . ALA A 1 87 ? -17.539 4.540 6.040 1.00 92.00 87 ALA A CA 1
ATOM 672 C C . ALA A 1 87 ? -18.483 3.953 7.106 1.00 92.00 87 ALA A C 1
ATOM 674 O O . ALA A 1 87 ? -19.524 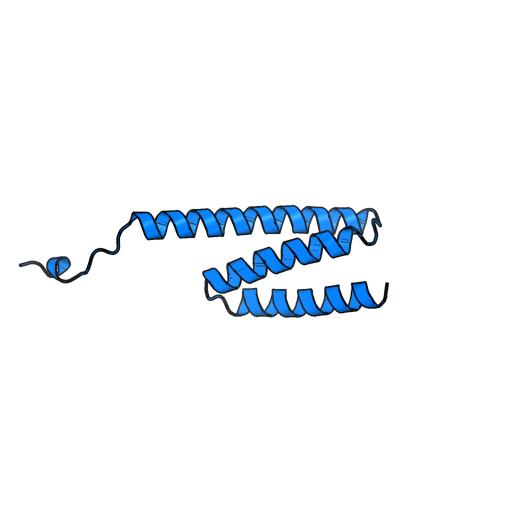4.544 7.385 1.00 92.00 87 ALA A O 1
ATOM 675 N N . GLY A 1 88 ? -18.141 2.788 7.665 1.00 86.12 88 GLY A N 1
ATOM 676 C CA . GLY A 1 88 ? -18.919 2.107 8.702 1.00 86.12 88 GLY A CA 1
ATOM 677 C C . GLY A 1 88 ? -18.418 2.308 10.136 1.00 86.12 88 GLY A C 1
ATOM 678 O O . GLY A 1 88 ? -19.022 1.734 11.041 1.00 86.12 88 GLY A O 1
ATOM 679 N N . SER A 1 89 ? -17.321 3.048 10.337 1.00 70.88 89 SER A N 1
ATOM 680 C CA . SER A 1 89 ? -16.668 3.273 11.639 1.00 70.88 89 SER A CA 1
ATOM 681 C C . SER A 1 89 ? -17.112 4.547 12.339 1.00 70.88 89 SER A C 1
ATOM 683 O O . SER A 1 89 ? -17.241 5.569 11.628 1.00 70.88 89 SER A O 1
#

InterPro domains:
  IPR046682 Protein of unknown function DUF6552 [PF20189] (19-87)